Protein 2K38 (pdb70)

Sequence (35 aa):
GFGALFKFLAKKVAKTVAKQAAKQGAKYVVNKQME

Solvent-accessible surface area: 3940 Å² total; per-residue (Å²): 134,166,50,44,54,164,157,108,62,65,158,128,94,62,141,91,74,82,183,84,91,82,106,143,64,58,128,194,87,89,109,153,171,177,186

Radius of gyration: 15.81 Å; Cα contacts (8 Å, |Δi|>4): 3; chains: 1; bounding box: 49×21×7 Å

InterPro domains:
  IPR035164 Cupiennin [PF17563] (1-35)

Organism: Cupiennius salei (NCBI:txid6928)

Structure (mmCIF, N/CA/C/O backbone):
data_2K38
#
_entry.id   2K38
#
loop_
_atom_site.group_PDB
_atom_site.id
_atom_site.type_symbol
_atom_site.label_atom_id
_atom_site.label_alt_id
_atom_site.label_comp_id
_atom_site.label_asym_id
_atom_site.label_entity_id
_atom_site.label_seq_id
_atom_site.pdbx_PDB_ins_code
_atom_site.Cartn_x
_atom_site.Cartn_y
_atom_site.Cartn_z
_atom_site.occupancy
_atom_site.B_iso_or_equiv
_atom_site.auth_seq_id
_atom_site.auth_comp_id
_atom_site.auth_asym_id
_atom_site.auth_atom_id
_atom_site.pdbx_PDB_model_num
ATOM 1 N N . GLY A 1 1 ? -21.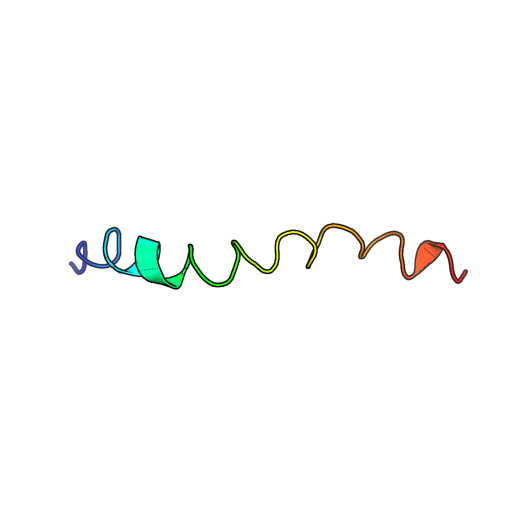977 12.660 -0.647 1.00 0.00 1 GLY A N 1
ATOM 2 C CA . GLY A 1 1 ? -23.184 11.985 -1.198 1.00 0.00 1 GLY A CA 1
ATOM 3 C C . GLY A 1 1 ? -23.006 10.484 -1.315 1.00 0.00 1 GLY A C 1
ATOM 4 O O . GLY A 1 1 ? -23.938 9.720 -1.062 1.00 0.00 1 GLY A O 1
ATOM 10 N N . PHE A 1 2 ? -21.806 10.060 -1.700 1.00 0.00 2 PHE A N 1
ATOM 11 C CA . PHE A 1 2 ? -21.508 8.640 -1.852 1.00 0.00 2 PHE A CA 1
ATOM 12 C C . PHE A 1 2 ? -20.796 8.097 -0.616 1.00 0.00 2 PHE A C 1
ATOM 13 O O . PHE A 1 2 ? -19.584 7.879 -0.628 1.00 0.00 2 PHE A O 1
ATOM 30 N N . GLY A 1 3 ? -21.557 7.887 0.453 1.00 0.00 3 GLY A N 1
ATOM 31 C CA . GLY A 1 3 ? -20.985 7.368 1.682 1.00 0.00 3 GLY A CA 1
ATOM 32 C C . GLY A 1 3 ? -21.013 5.853 1.739 1.00 0.00 3 GLY A C 1
ATOM 33 O O . GLY A 1 3 ? -20.902 5.263 2.813 1.00 0.00 3 GLY A O 1
ATOM 37 N N . ALA A 1 4 ? -21.161 5.224 0.577 1.00 0.00 4 ALA A N 1
ATOM 38 C CA . ALA A 1 4 ? -21.208 3.769 0.495 1.00 0.00 4 ALA A CA 1
ATOM 39 C C . ALA A 1 4 ? -19.839 3.188 0.162 1.00 0.00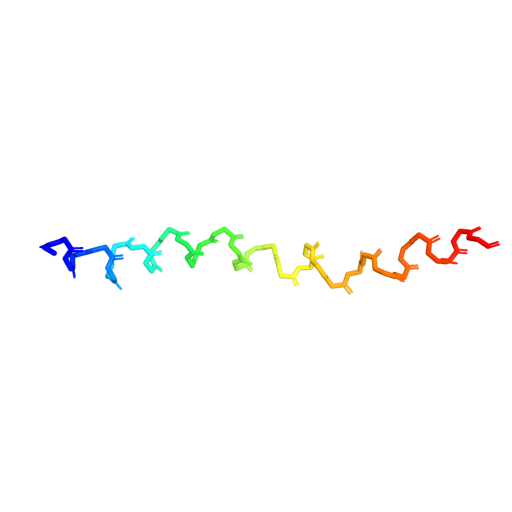 4 ALA A C 1
ATOM 40 O O . ALA A 1 4 ? -19.643 1.973 0.209 1.00 0.00 4 ALA A O 1
ATOM 47 N N . LEU A 1 5 ? -18.894 4.059 -0.173 1.00 0.00 5 LEU A N 1
ATOM 48 C CA . LEU A 1 5 ? -17.547 3.621 -0.517 1.00 0.00 5 LEU A CA 1
ATOM 49 C C . LEU A 1 5 ? -16.709 3.389 0.735 1.00 0.00 5 LEU A C 1
ATOM 50 O O . LEU A 1 5 ? -15.628 2.805 0.668 1.00 0.00 5 LEU A O 1
ATOM 66 N N . PHE A 1 6 ? -17.209 3.850 1.876 1.00 0.00 6 PHE A N 1
ATOM 67 C CA . PHE A 1 6 ? -16.501 3.679 3.138 1.00 0.00 6 PHE A CA 1
ATOM 68 C C . PHE A 1 6 ? -16.625 2.242 3.629 1.00 0.00 6 PHE A C 1
ATOM 69 O O . PHE A 1 6 ? -15.941 1.831 4.567 1.00 0.00 6 PHE A O 1
ATOM 86 N N . LYS A 1 7 ? -17.505 1.484 2.984 1.00 0.00 7 LYS A N 1
ATOM 87 C CA . LYS A 1 7 ? -17.724 0.087 3.337 1.00 0.00 7 LYS A CA 1
ATOM 88 C C . LYS A 1 7 ? -17.439 -0.813 2.140 1.00 0.00 7 LYS A C 1
ATOM 89 O O . LYS A 1 7 ? -17.350 -2.034 2.273 1.00 0.00 7 LYS A O 1
ATOM 108 N N . PHE A 1 8 ? -17.296 -0.197 0.969 1.00 0.00 8 PHE A N 1
ATOM 109 C CA . PHE A 1 8 ? -17.019 -0.934 -0.257 1.00 0.00 8 PHE A CA 1
ATOM 110 C C . PHE A 1 8 ? -15.521 -0.932 -0.560 1.00 0.00 8 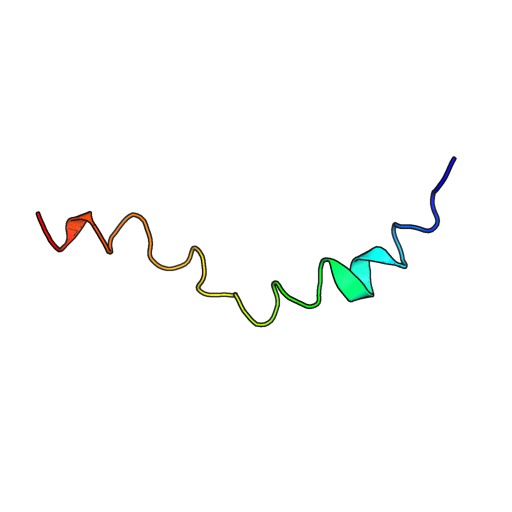PHE A C 1
ATOM 111 O O . PHE A 1 8 ? -14.996 -1.879 -1.147 1.00 0.00 8 PHE A O 1
ATOM 128 N N . LEU A 1 9 ? -14.835 0.131 -0.148 1.00 0.00 9 LEU A N 1
ATOM 129 C CA . LEU A 1 9 ? -13.397 0.241 -0.373 1.00 0.00 9 LEU A CA 1
ATOM 130 C C . LEU A 1 9 ? -12.628 -0.588 0.647 1.00 0.00 9 LEU A C 1
ATOM 131 O O . LEU A 1 9 ? -11.463 -0.917 0.440 1.00 0.00 9 LEU A O 1
ATOM 147 N N . ALA A 1 10 ? -13.280 -0.920 1.754 1.00 0.00 10 ALA A N 1
ATOM 148 C CA . ALA A 1 10 ? -12.644 -1.719 2.791 1.00 0.00 10 ALA A CA 1
ATOM 149 C C . ALA A 1 10 ? -12.404 -3.139 2.293 1.00 0.00 10 ALA A C 1
ATOM 150 O O . ALA A 1 10 ? -11.684 -3.918 2.917 1.00 0.00 10 ALA A O 1
ATOM 157 N N . LYS A 1 11 ? -13.019 -3.463 1.160 1.00 0.00 11 LYS A N 1
ATOM 158 C CA . LYS A 1 11 ? -12.876 -4.779 0.553 1.00 0.00 11 LYS A CA 1
ATOM 159 C C . LYS A 1 11 ? -11.916 -4.712 -0.629 1.00 0.00 11 LYS A C 1
ATOM 160 O O . LYS A 1 11 ? -11.468 -5.738 -1.141 1.00 0.00 11 LYS A O 1
ATOM 179 N N . LYS A 1 12 ? -11.608 -3.490 -1.055 1.00 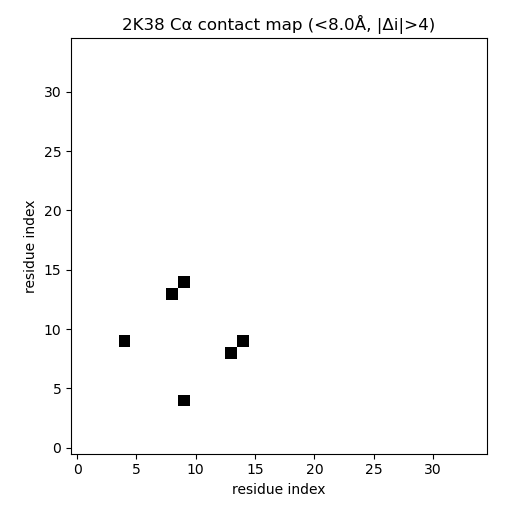0.00 12 LYS A N 1
ATOM 180 C CA . LYS A 1 12 ? -10.699 -3.269 -2.172 1.00 0.00 12 LYS A CA 1
ATOM 181 C C . LYS A 1 12 ? -9.411 -2.615 -1.688 1.00 0.00 12 LYS A C 1
ATOM 182 O O . LYS A 1 12 ? -8.331 -3.197 -1.795 1.00 0.00 12 LYS A O 1
ATOM 201 N N . VAL A 1 13 ? -9.533 -1.400 -1.158 1.00 0.00 13 VAL A N 1
ATOM 202 C CA . VAL A 1 13 ? -8.382 -0.670 -0.644 1.00 0.00 13 VAL A CA 1
ATOM 203 C C . VAL A 1 13 ? -7.647 -1.488 0.415 1.00 0.00 13 VAL A C 1
ATOM 204 O O . VAL A 1 13 ? -6.426 -1.397 0.549 1.00 0.00 13 VAL A O 1
ATOM 217 N N . ALA A 1 14 ? -8.399 -2.291 1.161 1.00 0.00 14 ALA A N 1
ATOM 218 C CA . ALA A 1 14 ? -7.822 -3.128 2.207 1.00 0.00 14 ALA A CA 1
ATOM 219 C C . ALA A 1 14 ? -7.748 -4.585 1.762 1.00 0.00 14 ALA A C 1
ATOM 220 O O . ALA A 1 14 ? -8.097 -5.495 2.516 1.00 0.00 14 ALA A O 1
ATOM 227 N N . LYS A 1 15 ? -7.288 -4.800 0.533 1.00 0.00 15 LYS A N 1
ATOM 228 C CA . LYS A 1 15 ? -7.168 -6.146 -0.015 1.00 0.00 15 LYS A CA 1
ATOM 229 C C . LYS A 1 15 ? -5.799 -6.358 -0.652 1.00 0.00 15 LYS A C 1
ATOM 230 O O . LYS A 1 15 ? -5.140 -7.369 -0.406 1.00 0.00 15 LYS A O 1
ATOM 249 N N . THR A 1 16 ? -5.377 -5.400 -1.471 1.00 0.00 16 THR A N 1
ATOM 250 C CA . THR A 1 16 ? -4.087 -5.482 -2.145 1.00 0.00 16 THR A CA 1
ATOM 251 C C . THR A 1 16 ? -2.949 -5.090 -1.208 1.00 0.00 16 THR A C 1
ATOM 252 O O . THR A 1 16 ? -1.855 -5.650 -1.277 1.00 0.00 16 THR A O 1
ATOM 263 N N . VAL A 1 17 ? -3.214 -4.125 -0.332 1.00 0.00 17 VAL A N 1
ATOM 264 C CA . VAL A 1 17 ? -2.212 -3.659 0.619 1.00 0.00 17 VAL A CA 1
ATOM 265 C C . VAL A 1 17 ? -1.844 -4.757 1.612 1.00 0.00 17 VAL A C 1
ATOM 266 O O . VAL A 1 17 ? -0.704 -4.838 2.068 1.00 0.00 17 VAL A O 1
ATOM 279 N N . ALA A 1 18 ? -2.819 -5.600 1.942 1.00 0.00 18 ALA A N 1
ATOM 280 C CA . ALA A 1 18 ? -2.601 -6.694 2.881 1.00 0.00 18 ALA A CA 1
ATOM 281 C C . ALA A 1 18 ? -1.493 -7.623 2.396 1.00 0.00 18 ALA A C 1
ATOM 282 O O . ALA A 1 18 ? -0.768 -8.212 3.198 1.00 0.00 18 ALA A O 1
ATOM 289 N N . LYS A 1 19 ? -1.367 -7.749 1.078 1.00 0.00 19 LYS A N 1
ATOM 290 C CA . LYS A 1 19 ? -0.347 -8.606 0.485 1.00 0.00 19 LYS A CA 1
ATOM 291 C C . LYS A 1 19 ? 0.947 -7.833 0.254 1.00 0.00 19 LYS A C 1
ATOM 292 O O . LYS A 1 19 ? 2.033 -8.414 0.232 1.00 0.00 19 LYS A O 1
ATOM 311 N N . GLN A 1 20 ? 0.825 -6.520 0.084 1.00 0.00 20 GLN A N 1
ATOM 312 C CA . GLN A 1 20 ? 1.986 -5.666 -0.144 1.00 0.00 20 GLN A CA 1
ATOM 313 C C . GLN A 1 20 ? 2.351 -4.897 1.123 1.00 0.00 20 GLN A C 1
ATOM 314 O O . GLN A 1 20 ? 2.378 -3.666 1.129 1.00 0.00 20 G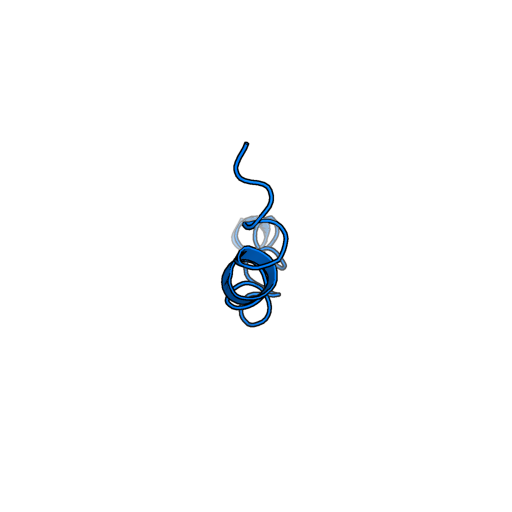LN A O 1
ATOM 328 N N . ALA A 1 21 ? 2.629 -5.632 2.194 1.00 0.00 21 ALA A N 1
ATOM 329 C CA . ALA A 1 21 ? 2.993 -5.021 3.467 1.00 0.00 21 ALA A CA 1
ATOM 330 C C . ALA A 1 21 ? 4.480 -4.685 3.507 1.00 0.00 21 ALA A C 1
ATOM 331 O O . ALA A 1 21 ? 4.973 -4.125 4.486 1.00 0.00 21 ALA A O 1
ATOM 338 N N . ALA A 1 22 ? 5.188 -5.031 2.436 1.00 0.00 22 ALA A N 1
ATOM 339 C CA . ALA A 1 22 ? 6.619 -4.767 2.348 1.00 0.00 22 ALA A CA 1
ATOM 340 C C . ALA A 1 22 ? 6.942 -3.867 1.160 1.00 0.00 22 ALA A C 1
ATOM 341 O O . ALA A 1 22 ? 8.107 -3.689 0.803 1.00 0.00 22 ALA A O 1
ATOM 348 N N . LYS A 1 23 ? 5.905 -3.300 0.551 1.00 0.00 23 LYS A N 1
ATOM 349 C CA . LYS A 1 23 ? 6.083 -2.418 -0.597 1.00 0.00 23 LYS A CA 1
ATOM 350 C C . LYS A 1 23 ? 6.832 -1.149 -0.200 1.00 0.00 23 LYS A C 1
ATOM 351 O O . LYS A 1 23 ? 7.471 -0.507 -1.034 1.00 0.00 23 LYS A O 1
ATOM 370 N N . GLN A 1 24 ? 6.748 -0.794 1.078 1.00 0.00 24 GLN A N 1
ATOM 371 C CA . GLN A 1 24 ? 7.416 0.399 1.585 1.00 0.00 24 GLN A CA 1
ATOM 372 C C . GLN A 1 24 ? 8.270 0.070 2.805 1.00 0.00 24 GLN A C 1
ATOM 373 O O . GLN A 1 24 ? 8.769 0.968 3.485 1.00 0.00 24 GLN A O 1
ATOM 387 N N . GLY A 1 25 ? 8.434 -1.221 3.077 1.00 0.00 25 GLY A N 1
ATOM 388 C CA . GLY A 1 25 ? 9.230 -1.643 4.214 1.00 0.00 25 GLY A CA 1
ATOM 389 C C . GLY A 1 25 ? 10.715 -1.456 3.980 1.00 0.00 25 GLY A C 1
ATOM 390 O O . GLY A 1 25 ? 11.488 -1.319 4.929 1.00 0.00 25 GLY A O 1
ATOM 394 N N . ALA A 1 26 ? 11.115 -1.452 2.712 1.00 0.00 26 ALA A N 1
ATOM 395 C CA . ALA A 1 26 ? 12.517 -1.279 2.352 1.00 0.00 26 ALA A CA 1
ATOM 396 C C . ALA A 1 26 ? 12.655 -0.491 1.054 1.00 0.00 26 ALA A C 1
ATOM 397 O O . ALA A 1 26 ? 12.643 -1.064 -0.036 1.00 0.00 26 ALA A O 1
ATOM 404 N N . LYS A 1 27 ? 12.786 0.826 1.177 1.00 0.00 27 LYS A N 1
ATOM 405 C CA . LYS A 1 27 ? 12.926 1.693 0.012 1.00 0.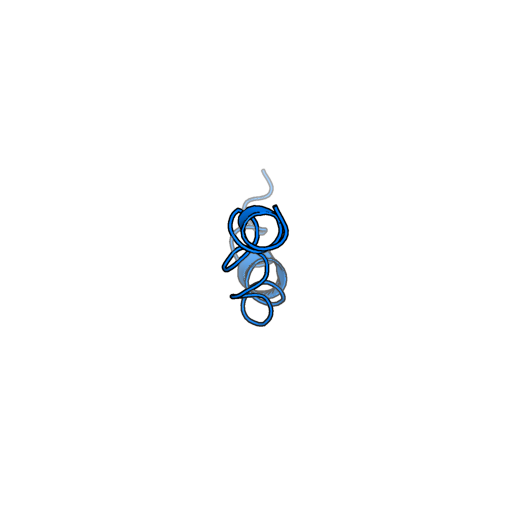00 27 LYS A CA 1
ATOM 406 C C . LYS A 1 27 ? 14.007 2.744 0.240 1.00 0.00 27 LYS A C 1
ATOM 407 O O . LYS A 1 27 ? 14.710 3.137 -0.692 1.00 0.00 27 LYS A O 1
ATOM 426 N N . TYR A 1 28 ? 14.135 3.195 1.484 1.00 0.00 28 TYR A N 1
ATOM 427 C CA . TYR A 1 28 ? 15.131 4.201 1.834 1.00 0.00 28 TYR A CA 1
ATOM 428 C C . TYR A 1 28 ? 16.426 3.546 2.304 1.00 0.00 28 T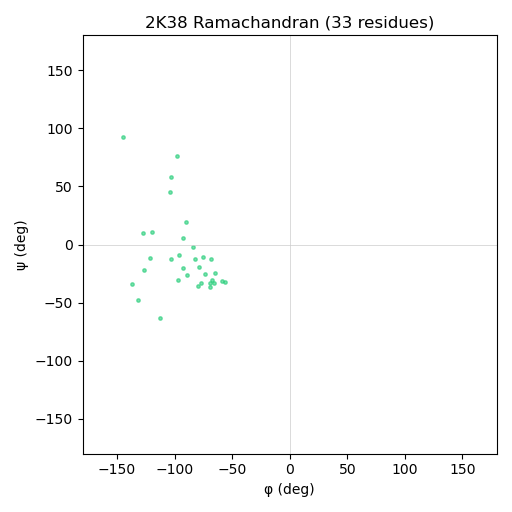YR A C 1
ATOM 429 O O . TYR A 1 28 ? 17.354 4.227 2.740 1.00 0.00 28 TYR A O 1
ATOM 447 N N . VAL A 1 29 ? 16.480 2.221 2.212 1.00 0.00 29 VAL A N 1
ATOM 448 C CA . VAL A 1 29 ? 17.661 1.474 2.627 1.00 0.00 29 VAL A CA 1
ATOM 449 C C . VAL A 1 29 ? 18.152 0.556 1.512 1.00 0.00 29 VAL A C 1
ATOM 450 O O . VAL A 1 29 ? 19.317 0.157 1.492 1.00 0.00 29 VAL A O 1
ATOM 463 N N . VAL A 1 30 ? 17.257 0.224 0.586 1.00 0.00 30 VAL A N 1
ATOM 464 C CA . VAL A 1 30 ? 17.603 -0.646 -0.533 1.00 0.00 30 VAL A CA 1
ATOM 465 C C . VAL A 1 30 ? 18.554 0.057 -1.496 1.00 0.00 30 VAL A C 1
ATOM 466 O O . VAL A 1 30 ? 19.414 -0.576 -2.109 1.00 0.00 30 VAL A O 1
ATOM 479 N N . ASN A 1 31 ? 18.395 1.371 -1.622 1.00 0.00 31 ASN A N 1
ATOM 480 C CA . ASN A 1 31 ? 19.240 2.163 -2.507 1.00 0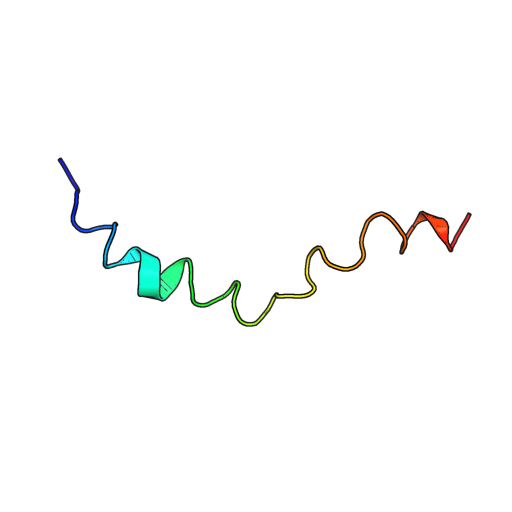.00 31 ASN A CA 1
ATOM 481 C C . ASN A 1 31 ? 20.436 2.727 -1.747 1.00 0.00 31 ASN A C 1
ATOM 482 O O . ASN A 1 31 ? 21.445 3.100 -2.346 1.00 0.00 31 ASN A O 1
ATOM 493 N N . LYS A 1 32 ? 20.312 2.787 -0.425 1.00 0.00 32 LYS A N 1
ATOM 494 C CA . LYS A 1 32 ? 21.380 3.304 0.423 1.00 0.00 32 LYS A CA 1
ATOM 495 C C . LYS A 1 32 ? 22.487 2.269 0.594 1.00 0.00 32 LYS A C 1
ATOM 496 O O . LYS A 1 32 ? 23.661 2.616 0.722 1.00 0.00 32 LYS A O 1
ATOM 515 N N . GLN A 1 33 ? 22.103 0.996 0.598 1.00 0.00 33 GLN A N 1
ATOM 516 C CA . GLN A 1 33 ? 23.062 -0.091 0.753 1.00 0.00 33 GLN A CA 1
ATOM 517 C C . GLN A 1 33 ? 23.979 -0.185 -0.462 1.00 0.00 33 GLN A C 1
ATOM 518 O O . GLN A 1 33 ? 25.136 -0.591 -0.349 1.00 0.00 33 GLN A O 1
ATOM 532 N N . MET A 1 34 ? 23.455 0.195 -1.623 1.00 0.00 34 MET A N 1
ATOM 533 C CA . MET A 1 34 ? 24.226 0.154 -2.860 1.00 0.00 34 MET A CA 1
ATOM 534 C C . MET A 1 34 ? 25.331 1.204 -2.847 1.00 0.00 34 MET A C 1
ATOM 535 O O . MET A 1 34 ? 26.431 0.969 -3.349 1.00 0.00 34 MET A O 1
ATOM 549 N N . GLU A 1 35 ? 25.031 2.363 -2.268 1.00 0.00 35 GLU A N 1
ATOM 550 C CA . GLU A 1 35 ? 25.998 3.453 -2.188 1.00 0.00 35 GLU A CA 1
ATOM 551 C C . GLU A 1 35 ? 27.224 3.034 -1.383 1.00 0.00 35 GLU A C 1
ATOM 552 O O . GLU A 1 35 ? 28.359 3.290 -1.783 1.00 0.00 35 GLU A O 1
#

GO terms:
  GO:0005576 extracellular region (C, EXP)

Foldseek 3Di:
DCPVCVVVCCCPVVPVCVVVVCVPVDDVVVVVVVD

Secondary structure (DSSP, 8-state):
--TTHHHHGGGTHHHHTTT-TTTTTSSTTTTTTT-

Nearest PDB structures (foldseek):
  2k38-assembly1_A  TM=1.029E+00  e=4.166E-04  unclassified